Protein AF-A0A2D7SEX0-F1 (afdb_monomer)

Solvent-accessible surface area (backbone atoms only — not comparable to full-atom values): 6823 Å² total; per-residue (Å²): 115,75,71,58,56,55,53,49,55,58,48,50,57,69,74,44,73,64,72,47,35,49,70,53,48,68,72,72,41,52,74,68,54,42,48,53,51,50,29,52,50,44,31,53,51,49,51,51,49,49,53,39,45,75,73,71,43,92,67,77,50,55,67,65,90,67,62,44,46,66,74,85,37,82,61,96,41,69,67,59,38,54,50,44,37,54,48,50,47,50,35,19,58,50,26,50,70,75,43,50,91,80,48,60,33,42,65,59,17,37,49,55,20,48,34,71,74,22,55,65,126

Nearest PDB structures (foldseek):
  2e2b-assembly2_B  TM=5.266E-01  e=5.753E+00  Homo sapiens
  3qri-assembly3_B-2  TM=5.187E-01  e=6.115E+00  Homo sapiens
  1fpu-assembly2_B  TM=5.194E-01  e=6.115E+00  Mus musculus
  2e2b-assembly1_A  TM=5.246E-01  e=8.295E+00  Homo sapiens
  6fer-assembly6_F  TM=5.135E-01  e=9.372E+00  Homo sapiens

Mean predicted aligned error: 9.72 Å

Radius of gyration: 16.19 Å; Cα contacts (8 Å, |Δi|>4): 121; chains: 1; bounding box: 34×49×44 Å

Secondary structure (DSSP, 8-state):
-HHHHHHHHHHHHHH-----BHHHHHHHS-HHHHHHHHHHHHHHHHHHHHHHHHTT---SB---TT--SSSSS--S-HHHHHHHHHHHHHHHHHHHHH-TTT-SBHHHHHHHHHHHHSB--

Foldseek 3Di:
DVVVVVVVVVVVVVVPPPQQFPVNLVPPDDPVRSLVVLLVLLQVVLVVQLVCVVVVHDHQFAHPNQDGQNDDHDDVDPVVNVVSSVQLSVQLVVLCVVVVVVDRGSSVSSVVSRSVVGGDD

Structure (mmCIF, N/CA/C/O backbone):
data_AF-A0A2D7SEX0-F1
#
_entry.id   AF-A0A2D7SEX0-F1
#
loop_
_atom_site.group_PDB
_atom_site.id
_atom_site.type_symbol
_atom_site.label_atom_id
_atom_site.label_alt_id
_atom_site.label_comp_id
_atom_site.la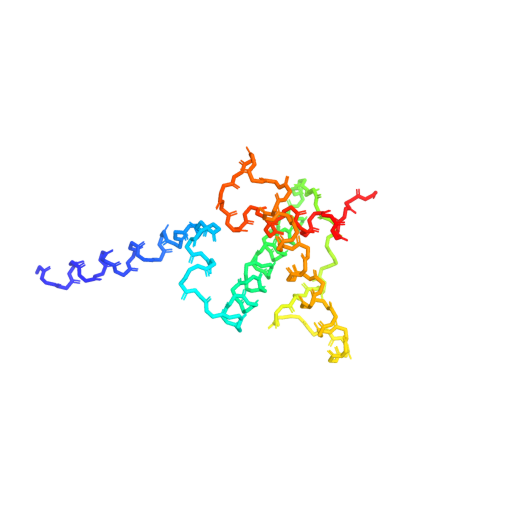bel_asym_id
_atom_site.label_entity_id
_atom_site.label_seq_id
_atom_site.pdbx_PDB_ins_code
_atom_site.Cartn_x
_atom_site.Cartn_y
_atom_site.Cartn_z
_atom_site.occupancy
_atom_site.B_iso_or_equiv
_atom_site.auth_seq_id
_atom_site.auth_comp_id
_atom_site.auth_asym_id
_atom_site.auth_atom_id
_atom_site.pdbx_PDB_model_num
ATOM 1 N N . MET A 1 1 ? 6.857 -33.609 23.402 1.00 41.25 1 MET A N 1
ATOM 2 C CA . MET A 1 1 ? 5.602 -33.167 22.744 1.00 41.25 1 MET A CA 1
ATOM 3 C C . MET A 1 1 ? 5.260 -31.685 22.948 1.00 41.25 1 MET A C 1
ATOM 5 O O . MET A 1 1 ? 4.800 -31.078 21.995 1.00 41.25 1 MET A O 1
ATOM 9 N N . LYS A 1 2 ? 5.533 -31.053 24.106 1.00 40.59 2 LYS A N 1
ATOM 10 C CA . LYS A 1 2 ? 5.225 -29.617 24.329 1.00 40.59 2 LYS A CA 1
ATOM 11 C C . LYS A 1 2 ? 5.960 -28.619 23.413 1.00 40.59 2 LYS A C 1
ATOM 13 O O . LYS A 1 2 ? 5.379 -27.600 23.083 1.00 40.59 2 LYS A O 1
ATOM 18 N N . LYS A 1 3 ? 7.190 -28.915 22.965 1.00 40.34 3 LYS A N 1
ATOM 19 C CA . LYS A 1 3 ? 7.982 -28.013 22.094 1.00 40.34 3 LYS A CA 1
ATOM 20 C C . LYS A 1 3 ? 7.532 -27.991 20.625 1.00 40.34 3 LYS A C 1
ATOM 22 O O . LYS A 1 3 ? 7.754 -27.005 19.933 1.00 40.34 3 LYS A O 1
ATOM 27 N N . ILE A 1 4 ? 6.893 -29.068 20.160 1.00 48.31 4 ILE A N 1
ATOM 28 C CA . ILE A 1 4 ? 6.440 -29.188 18.765 1.00 48.31 4 ILE A CA 1
ATOM 29 C C . ILE A 1 4 ? 5.153 -28.377 18.564 1.00 48.31 4 ILE A C 1
ATOM 31 O O . ILE A 1 4 ? 5.036 -27.668 17.571 1.00 48.31 4 ILE A O 1
ATOM 35 N N . LEU A 1 5 ? 4.241 -28.374 19.547 1.00 41.47 5 LEU A N 1
ATOM 36 C CA . LEU A 1 5 ? 3.021 -27.561 19.481 1.00 41.47 5 LEU A CA 1
ATOM 37 C C . LEU A 1 5 ? 3.312 -26.053 19.402 1.00 41.47 5 LEU A C 1
ATOM 39 O O . LEU A 1 5 ? 2.644 -25.345 18.656 1.00 41.47 5 LEU A O 1
ATOM 43 N N . THR A 1 6 ? 4.321 -25.557 20.126 1.00 44.84 6 THR A N 1
ATOM 44 C CA . THR A 1 6 ? 4.671 -24.125 20.119 1.00 44.84 6 THR A CA 1
ATOM 45 C C . THR A 1 6 ? 5.269 -23.684 18.782 1.00 44.84 6 THR A C 1
ATOM 47 O O . THR A 1 6 ? 4.989 -22.581 18.324 1.00 44.84 6 THR A O 1
ATOM 50 N N . SER A 1 7 ? 6.041 -24.556 18.121 1.00 42.84 7 SER A N 1
ATOM 51 C CA . SER A 1 7 ? 6.587 -24.273 16.783 1.00 42.84 7 SER A CA 1
ATOM 52 C C . SER A 1 7 ? 5.516 -24.311 15.692 1.00 42.84 7 SER A C 1
ATOM 54 O O . SER A 1 7 ? 5.600 -23.545 14.735 1.00 42.84 7 SER A O 1
ATOM 56 N N . ILE A 1 8 ? 4.480 -25.145 15.842 1.00 48.00 8 ILE A N 1
ATOM 57 C CA . ILE A 1 8 ? 3.338 -25.162 14.916 1.00 48.00 8 ILE A CA 1
ATOM 58 C C . ILE A 1 8 ? 2.500 -23.885 15.074 1.00 48.00 8 ILE A C 1
ATOM 60 O O . ILE A 1 8 ? 2.154 -23.261 14.080 1.00 48.00 8 ILE A O 1
ATOM 64 N N . PHE A 1 9 ? 2.254 -23.414 16.302 1.00 38.84 9 PHE A N 1
ATOM 65 C CA . PHE A 1 9 ? 1.544 -22.145 16.506 1.00 38.84 9 PHE A CA 1
ATOM 66 C C . PHE A 1 9 ? 2.304 -20.946 15.918 1.00 38.84 9 PHE A C 1
ATOM 68 O O . PHE A 1 9 ? 1.709 -20.157 15.192 1.00 38.84 9 PHE A O 1
ATOM 75 N N . LEU A 1 10 ? 3.621 -20.845 16.136 1.00 36.16 10 LEU A N 1
ATOM 76 C CA . LEU A 1 10 ? 4.448 -19.779 15.547 1.00 36.16 10 LEU A CA 1
ATOM 77 C C . LEU A 1 10 ? 4.524 -19.847 14.011 1.00 36.16 10 LEU A C 1
ATOM 79 O O . LEU A 1 10 ? 4.569 -18.808 13.357 1.00 36.16 10 LEU A O 1
ATOM 83 N N . SER A 1 11 ? 4.491 -21.046 13.423 1.00 32.72 11 SER A N 1
ATOM 84 C CA . SER A 1 11 ? 4.485 -21.209 11.961 1.00 32.72 11 SER A CA 1
ATOM 85 C C . SER A 1 11 ? 3.113 -20.963 1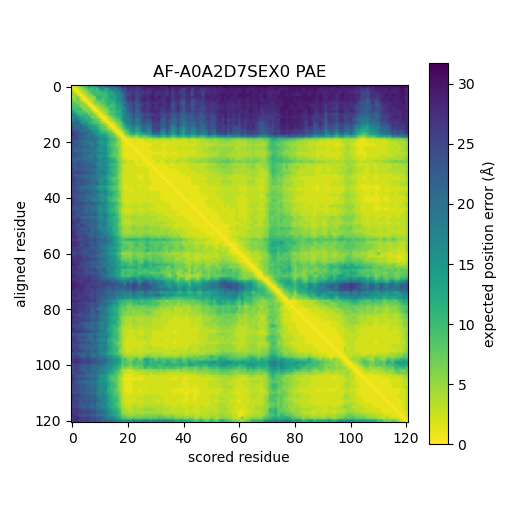1.326 1.00 32.72 11 SER A C 1
ATOM 87 O O . SER A 1 11 ? 3.068 -20.518 10.181 1.00 32.72 11 SER A O 1
ATOM 89 N N . ILE A 1 12 ? 2.006 -21.137 12.058 1.00 37.94 12 ILE A N 1
ATOM 90 C CA . ILE A 1 12 ? 0.664 -20.732 11.600 1.00 37.94 12 ILE A CA 1
ATOM 91 C C . ILE A 1 12 ? 0.532 -19.200 11.586 1.00 37.94 12 ILE A C 1
ATOM 93 O O . ILE A 1 12 ? -0.006 -18.652 10.628 1.00 37.94 12 ILE A O 1
ATOM 97 N N . PHE A 1 13 ? 1.104 -18.490 12.568 1.00 39.28 13 PHE A N 1
ATOM 98 C CA . PHE A 1 13 ? 1.131 -17.017 12.555 1.00 39.28 13 PHE A CA 1
ATOM 99 C C . PHE A 1 13 ? 2.008 -16.430 11.436 1.00 39.28 13 PHE A C 1
ATOM 101 O O . PHE A 1 13 ? 1.748 -15.323 10.978 1.00 39.28 13 PHE A O 1
ATOM 108 N N . ALA A 1 14 ? 3.019 -17.167 10.967 1.00 36.56 14 ALA A N 1
ATOM 109 C CA . ALA A 1 14 ? 3.887 -16.732 9.870 1.00 36.56 14 ALA A CA 1
ATOM 110 C C . ALA A 1 14 ? 3.349 -17.099 8.472 1.00 36.56 14 ALA A C 1
ATOM 112 O O . ALA A 1 14 ? 3.681 -16.436 7.495 1.00 36.56 14 ALA A O 1
ATOM 113 N N . THR A 1 15 ? 2.516 -18.140 8.360 1.00 37.19 15 THR A N 1
ATOM 114 C CA . THR A 1 15 ? 1.922 -18.580 7.077 1.00 37.19 15 THR A CA 1
ATOM 115 C C . THR A 1 15 ? 0.528 -18.015 6.826 1.00 37.19 15 THR A C 1
ATOM 117 O O . THR A 1 15 ? 0.021 -18.088 5.709 1.00 37.19 15 THR A O 1
ATOM 120 N N . GLN A 1 16 ? -0.069 -17.391 7.838 1.00 40.34 16 GLN A N 1
ATOM 121 C CA . GLN A 1 16 ? -1.265 -16.577 7.724 1.00 40.34 16 GLN A CA 1
ATOM 122 C C . GLN A 1 16 ? -0.994 -15.252 8.434 1.00 40.34 16 GLN A C 1
ATOM 124 O O . GLN A 1 16 ? -1.528 -14.987 9.511 1.00 40.34 16 GLN A O 1
ATOM 129 N N . ALA A 1 17 ? -0.213 -14.370 7.803 1.00 44.00 17 ALA A N 1
ATOM 130 C CA . ALA A 1 17 ? -0.562 -12.958 7.879 1.00 44.00 17 ALA A CA 1
ATOM 131 C C . ALA A 1 17 ? -1.966 -12.869 7.273 1.00 44.00 17 ALA A C 1
ATOM 133 O O . ALA A 1 17 ? -2.123 -12.726 6.061 1.00 44.00 17 ALA A O 1
ATOM 134 N N . PHE A 1 18 ? -2.975 -13.144 8.105 1.00 48.41 18 PHE A N 1
ATOM 135 C CA . PHE A 1 18 ? -4.379 -13.068 7.760 1.00 48.41 18 PHE A CA 1
ATOM 136 C C . PHE A 1 18 ? -4.526 -11.732 7.056 1.00 48.41 18 PHE A C 1
ATOM 138 O O . PHE A 1 18 ? -4.206 -10.694 7.644 1.00 48.41 18 PHE A O 1
ATOM 145 N N . ALA A 1 19 ? -4.892 -11.764 5.777 1.00 69.69 19 ALA A N 1
ATOM 146 C CA . ALA A 1 19 ? -5.214 -10.546 5.072 1.00 69.69 19 ALA A CA 1
ATOM 147 C C . ALA A 1 19 ? -6.263 -9.842 5.956 1.00 69.69 19 ALA A C 1
ATOM 149 O O . ALA A 1 19 ? -7.291 -10.427 6.316 1.00 69.69 19 ALA A O 1
ATOM 150 N N . MET A 1 20 ? -5.891 -8.677 6.489 1.00 86.88 20 MET A N 1
ATOM 151 C CA . MET A 1 20 ? -6.734 -7.956 7.429 1.00 86.88 20 MET A CA 1
ATOM 152 C C . MET A 1 20 ? -7.910 -7.424 6.631 1.00 86.88 20 MET A C 1
ATOM 154 O O . MET A 1 20 ? -7.722 -6.777 5.596 1.00 86.88 20 MET A O 1
ATOM 158 N N . THR A 1 21 ? -9.123 -7.703 7.095 1.00 90.25 21 THR A N 1
ATOM 159 C CA . THR A 1 21 ? -10.300 -7.108 6.466 1.00 90.25 21 THR A CA 1
ATOM 160 C C . THR A 1 21 ? -10.362 -5.613 6.774 1.00 90.25 21 THR A C 1
ATOM 162 O O . THR A 1 21 ? -9.847 -5.164 7.797 1.00 90.25 21 THR A O 1
ATOM 165 N N . ILE A 1 22 ? -11.015 -4.835 5.913 1.00 90.38 22 ILE A N 1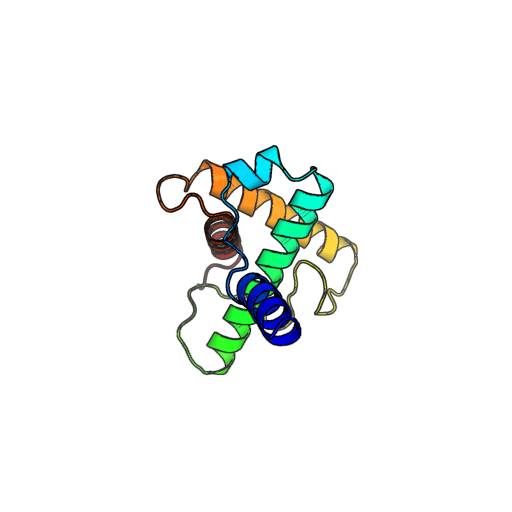
ATOM 166 C CA . ILE A 1 22 ? -11.191 -3.386 6.106 1.00 90.38 22 ILE A CA 1
ATOM 167 C C . ILE A 1 22 ? -11.885 -3.098 7.448 1.00 90.38 22 ILE A C 1
ATOM 169 O O . ILE A 1 22 ? -11.443 -2.229 8.189 1.00 90.38 22 ILE A O 1
ATOM 173 N N . ASP A 1 23 ? -12.899 -3.886 7.820 1.00 90.31 23 ASP A N 1
ATOM 174 C CA . ASP A 1 23 ? -13.613 -3.721 9.095 1.00 90.31 23 ASP A CA 1
ATOM 175 C C . ASP A 1 23 ? -12.702 -3.951 10.316 1.00 90.31 23 ASP A C 1
ATOM 177 O O . ASP A 1 23 ? -12.733 -3.189 11.280 1.00 90.31 23 ASP A O 1
ATOM 181 N N . GLN A 1 24 ? -11.841 -4.974 10.270 1.00 90.50 24 GLN A N 1
ATOM 182 C CA . GLN A 1 24 ? -10.850 -5.220 11.323 1.00 90.50 24 GLN A CA 1
ATOM 183 C C . GLN A 1 24 ? -9.812 -4.099 11.395 1.00 90.50 24 GLN A C 1
ATOM 185 O O . GLN A 1 24 ? -9.465 -3.656 12.486 1.00 90.50 24 GLN A O 1
ATOM 190 N N . PHE A 1 25 ? -9.343 -3.634 10.241 1.00 91.38 25 PHE A N 1
ATOM 191 C CA . PHE A 1 25 ? -8.390 -2.536 10.135 1.00 91.38 25 PHE A CA 1
ATOM 192 C C . PHE A 1 25 ? -8.924 -1.248 10.759 1.00 91.38 25 PHE A C 1
ATOM 194 O O . PHE A 1 25 ? -8.218 -0.607 11.532 1.00 91.38 25 PHE A O 1
ATOM 201 N N . GLU A 1 26 ? -10.181 -0.901 10.487 1.00 90.25 26 GLU A N 1
ATOM 202 C CA . GLU A 1 26 ? -10.801 0.310 11.027 1.00 90.25 26 GLU A CA 1
ATOM 203 C C . GLU A 1 26 ? -11.114 0.206 12.526 1.00 90.25 26 GLU A C 1
ATOM 205 O O . GLU A 1 26 ? -11.046 1.212 13.230 1.00 90.25 26 GLU A O 1
ATOM 210 N N . LYS A 1 27 ? -11.449 -0.991 13.028 1.00 92.12 27 LYS A N 1
ATOM 211 C CA . LYS A 1 27 ? -11.859 -1.191 14.429 1.00 92.12 27 LYS A CA 1
ATOM 212 C C . LYS A 1 27 ? -10.712 -1.450 15.398 1.00 92.12 27 LYS A C 1
ATOM 214 O O . LYS A 1 27 ? -10.846 -1.125 16.574 1.00 92.12 27 LYS A O 1
ATOM 219 N N . ILE A 1 28 ? -9.647 -2.112 14.947 1.00 91.50 28 ILE A N 1
ATOM 220 C CA . ILE A 1 28 ? -8.587 -2.617 15.832 1.00 91.50 28 ILE A CA 1
ATOM 221 C C . ILE A 1 28 ? -7.395 -1.662 15.868 1.00 91.50 28 ILE A C 1
ATOM 223 O O . ILE A 1 28 ? -6.765 -1.536 16.913 1.00 91.50 28 ILE A O 1
ATOM 227 N N . LEU A 1 29 ? -7.084 -1.002 14.750 1.00 88.62 29 LEU A N 1
ATOM 228 C CA . LEU A 1 29 ? -5.892 -0.168 14.634 1.00 88.62 29 LEU A CA 1
ATOM 229 C C . LEU A 1 29 ? -6.205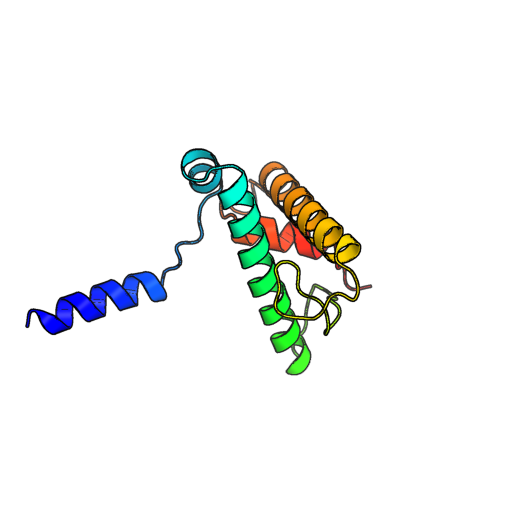 1.304 14.901 1.00 88.62 29 LEU A C 1
ATOM 231 O O . LEU A 1 29 ? -7.155 1.870 14.351 1.00 88.62 29 LEU A O 1
ATOM 235 N N . THR A 1 30 ? -5.341 1.946 15.683 1.00 91.94 30 THR A N 1
ATOM 236 C CA . THR A 1 30 ? -5.282 3.407 15.797 1.00 91.94 30 THR A CA 1
ATOM 237 C C . THR A 1 30 ? -4.893 4.046 14.462 1.00 91.94 30 THR A C 1
ATOM 239 O O . THR A 1 30 ? -4.404 3.381 13.551 1.00 91.94 30 THR A O 1
ATOM 242 N N . GLN A 1 31 ? -5.077 5.361 14.323 1.00 87.75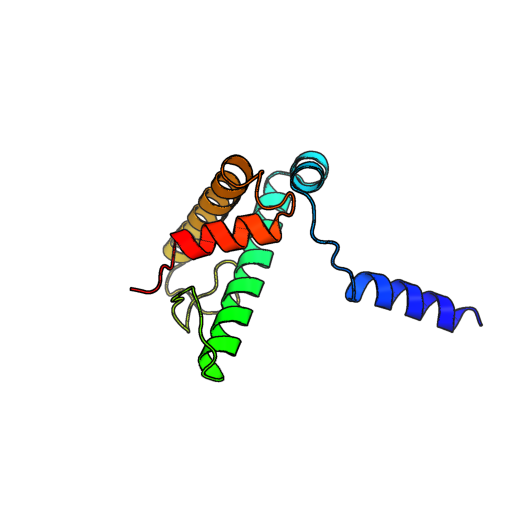 31 GLN A N 1
ATOM 243 C CA . GLN A 1 31 ? -4.732 6.052 13.077 1.00 87.75 31 GLN A CA 1
ATOM 244 C C . GLN A 1 31 ? -3.247 5.894 12.699 1.00 87.75 31 GLN A C 1
ATOM 246 O O . GLN A 1 31 ? -2.942 5.677 11.529 1.00 87.75 31 GLN A O 1
ATOM 251 N N . GLU A 1 32 ? -2.340 5.970 13.671 1.00 86.19 32 GLU A N 1
ATOM 252 C CA . GLU A 1 32 ? -0.902 5.811 13.435 1.00 86.19 32 GLU A CA 1
ATOM 253 C C . GLU A 1 32 ? -0.557 4.377 13.004 1.00 86.19 32 GLU A C 1
ATOM 255 O O . GLU A 1 32 ? 0.154 4.167 12.021 1.00 86.19 32 GLU A O 1
ATOM 260 N N . GLU A 1 33 ? -1.143 3.373 13.663 1.00 86.81 33 GLU A N 1
ATOM 261 C CA . GLU A 1 33 ? -0.967 1.965 13.290 1.00 86.81 33 GLU A CA 1
ATOM 262 C C . GLU A 1 33 ? -1.557 1.654 11.914 1.00 86.81 33 GLU A C 1
ATOM 264 O O . GLU A 1 33 ? -0.984 0.869 11.162 1.00 86.81 33 GLU A O 1
ATOM 269 N N . GLN A 1 34 ? -2.675 2.287 11.554 1.00 89.25 34 GLN A N 1
ATOM 270 C CA . GLN A 1 34 ? -3.253 2.183 10.219 1.00 89.25 34 GLN A CA 1
ATOM 271 C C . GLN A 1 34 ? -2.279 2.695 9.158 1.00 89.25 34 GLN A C 1
ATOM 273 O O . GLN A 1 34 ? -2.074 2.031 8.146 1.00 89.25 34 GLN A O 1
ATOM 278 N N . GLU A 1 35 ? -1.678 3.866 9.367 1.00 87.56 35 GLU A N 1
ATOM 279 C CA . GLU A 1 35 ? -0.704 4.430 8.430 1.00 87.56 35 GLU A CA 1
ATOM 280 C C . GLU A 1 35 ? 0.515 3.517 8.293 1.00 87.56 35 GLU A C 1
ATOM 282 O O . GLU A 1 35 ? 0.879 3.150 7.174 1.00 87.56 35 GLU A O 1
ATOM 287 N N . PHE A 1 36 ? 1.072 3.062 9.417 1.00 85.69 36 PHE A N 1
ATOM 288 C CA . PHE A 1 36 ? 2.193 2.126 9.426 1.00 85.69 36 PHE A CA 1
ATOM 289 C C . PHE A 1 36 ? 1.860 0.811 8.701 1.00 85.69 36 PHE A C 1
ATOM 291 O O . PHE A 1 36 ? 2.645 0.327 7.884 1.00 85.69 36 PHE A O 1
ATOM 298 N N . TYR A 1 37 ? 0.668 0.259 8.939 1.00 87.81 37 TYR A N 1
ATOM 299 C CA . TYR A 1 37 ? 0.201 -0.975 8.310 1.00 87.81 37 TYR A CA 1
ATOM 300 C C . TYR A 1 37 ? 0.052 -0.832 6.789 1.00 87.81 37 TYR A C 1
ATOM 302 O O . TYR A 1 37 ? 0.531 -1.680 6.034 1.00 87.81 37 TYR A O 1
ATOM 310 N N . LEU A 1 38 ? -0.570 0.256 6.320 1.00 90.12 38 LEU A N 1
ATOM 311 C CA . LEU A 1 38 ? -0.747 0.518 4.887 1.00 90.12 38 LEU A CA 1
ATOM 312 C C . LEU A 1 38 ? 0.586 0.714 4.173 1.00 90.12 38 LEU A C 1
ATOM 314 O O . LEU A 1 38 ? 0.784 0.192 3.078 1.00 90.12 38 LEU A O 1
ATOM 318 N N . VAL A 1 39 ? 1.499 1.446 4.803 1.00 86.75 39 VAL A N 1
ATOM 319 C CA . VAL A 1 39 ? 2.837 1.699 4.275 1.00 86.75 39 VAL A CA 1
ATOM 320 C C . VAL A 1 39 ? 3.653 0.406 4.200 1.00 86.75 39 VAL A C 1
ATOM 322 O O . VAL A 1 39 ? 4.268 0.136 3.170 1.00 86.75 39 VAL A O 1
ATOM 325 N N . GLY A 1 40 ? 3.604 -0.437 5.236 1.00 85.94 40 GLY A N 1
ATOM 326 C CA . GLY A 1 40 ? 4.278 -1.737 5.235 1.00 85.94 40 GLY A CA 1
ATOM 327 C C . GLY A 1 40 ? 3.741 -2.688 4.160 1.00 85.94 40 GLY A C 1
ATOM 328 O O . GLY A 1 40 ? 4.516 -3.342 3.461 1.00 85.94 40 GLY A O 1
ATOM 329 N N . LEU A 1 41 ? 2.418 -2.728 3.966 1.00 89.06 41 LEU A N 1
ATOM 330 C CA . LEU A 1 41 ? 1.811 -3.487 2.868 1.00 89.06 41 LEU A CA 1
ATOM 331 C C . LEU A 1 41 ? 2.234 -2.954 1.499 1.00 89.06 41 LEU A C 1
ATOM 333 O O . LEU A 1 41 ? 2.514 -3.742 0.594 1.00 89.06 41 LEU A O 1
ATOM 337 N N . ALA A 1 42 ? 2.291 -1.632 1.348 1.00 87.69 42 ALA A N 1
ATOM 338 C CA . ALA A 1 42 ? 2.701 -1.014 0.102 1.00 87.69 42 ALA A CA 1
ATOM 339 C C . ALA A 1 42 ? 4.154 -1.350 -0.251 1.00 87.69 42 ALA A C 1
ATOM 341 O O . ALA A 1 42 ? 4.416 -1.731 -1.389 1.00 87.69 42 ALA A O 1
ATOM 342 N N . ASP A 1 43 ? 5.071 -1.306 0.720 1.00 85.69 43 ASP A N 1
ATOM 343 C CA . ASP A 1 43 ? 6.464 -1.731 0.528 1.00 85.69 43 ASP A CA 1
ATOM 344 C C . ASP A 1 43 ? 6.563 -3.196 0.091 1.00 85.69 43 ASP A C 1
ATOM 346 O O . ASP A 1 43 ? 7.298 -3.513 -0.846 1.00 85.69 43 ASP A O 1
ATOM 350 N N . GLY A 1 44 ? 5.782 -4.087 0.712 1.00 84.69 44 GLY A N 1
ATOM 351 C CA . GLY A 1 44 ? 5.727 -5.496 0.317 1.00 84.69 44 GLY A CA 1
ATOM 352 C C . GLY A 1 44 ? 5.262 -5.691 -1.130 1.00 84.69 44 GLY A C 1
ATOM 353 O O . GLY A 1 44 ? 5.860 -6.469 -1.875 1.00 84.69 44 GLY A O 1
ATOM 354 N N . ILE A 1 45 ? 4.231 -4.953 -1.555 1.00 86.81 45 ILE A N 1
ATOM 355 C CA . ILE A 1 45 ? 3.702 -5.006 -2.926 1.00 86.81 45 ILE A CA 1
ATOM 356 C C . ILE A 1 45 ? 4.709 -4.435 -3.930 1.00 86.81 45 ILE A C 1
ATOM 358 O O . ILE A 1 45 ? 4.956 -5.055 -4.964 1.00 86.81 45 ILE A O 1
ATOM 362 N N . VAL A 1 46 ? 5.311 -3.282 -3.626 1.00 85.12 46 VAL A N 1
ATOM 363 C CA . VAL A 1 46 ? 6.337 -2.642 -4.463 1.00 85.12 46 VAL A CA 1
ATOM 364 C C . VAL A 1 46 ? 7.521 -3.584 -4.671 1.00 85.12 46 VAL A C 1
ATOM 366 O O . VAL A 1 46 ? 7.925 -3.822 -5.810 1.00 85.12 46 VAL A O 1
ATOM 369 N N . MET A 1 47 ? 8.032 -4.177 -3.588 1.00 82.69 47 MET A N 1
ATOM 370 C CA . MET A 1 47 ? 9.152 -5.113 -3.644 1.00 82.69 47 MET A CA 1
ATOM 371 C C . MET A 1 47 ? 8.794 -6.374 -4.438 1.00 82.69 47 MET A C 1
ATOM 373 O O . MET A 1 47 ? 9.550 -6.785 -5.317 1.00 82.69 47 MET A O 1
ATOM 377 N N . GLY A 1 48 ? 7.622 -6.966 -4.189 1.00 82.44 48 GLY A N 1
ATOM 378 C CA . GLY A 1 48 ? 7.148 -8.129 -4.944 1.00 82.44 48 GLY A CA 1
ATOM 379 C C . GLY A 1 48 ? 7.012 -7.844 -6.443 1.00 82.44 48 GLY A C 1
ATOM 380 O O . GLY A 1 48 ? 7.414 -8.662 -7.271 1.00 82.44 48 GLY A O 1
ATOM 381 N N . ASN A 1 49 ? 6.515 -6.658 -6.804 1.00 84.00 49 ASN A N 1
ATOM 382 C CA . ASN A 1 49 ? 6.415 -6.215 -8.193 1.00 84.00 49 ASN A CA 1
ATOM 383 C C . ASN A 1 49 ? 7.795 -6.036 -8.843 1.00 84.00 49 ASN A C 1
ATOM 385 O O . ASN A 1 49 ? 8.007 -6.492 -9.964 1.00 84.00 49 ASN A O 1
ATOM 389 N N . ALA A 1 50 ? 8.745 -5.421 -8.133 1.00 81.75 50 ALA A N 1
ATOM 390 C CA . ALA A 1 50 ? 10.113 -5.243 -8.614 1.00 81.75 50 ALA A CA 1
ATOM 391 C C . ALA A 1 50 ? 10.814 -6.589 -8.861 1.00 81.75 50 ALA A C 1
ATOM 393 O O . ALA A 1 50 ? 11.449 -6.773 -9.899 1.00 81.75 50 ALA A O 1
ATOM 394 N N . VAL A 1 51 ? 10.643 -7.555 -7.951 1.00 82.06 51 VAL A N 1
ATOM 395 C CA . VAL A 1 51 ? 11.158 -8.922 -8.117 1.00 82.06 51 VAL A CA 1
ATOM 396 C C . VAL A 1 51 ? 10.537 -9.588 -9.346 1.00 82.06 51 VAL A C 1
ATOM 398 O O . VAL A 1 51 ? 11.267 -10.117 -10.181 1.00 82.06 51 VAL A O 1
ATOM 401 N N . ASN A 1 52 ? 9.213 -9.517 -9.514 1.00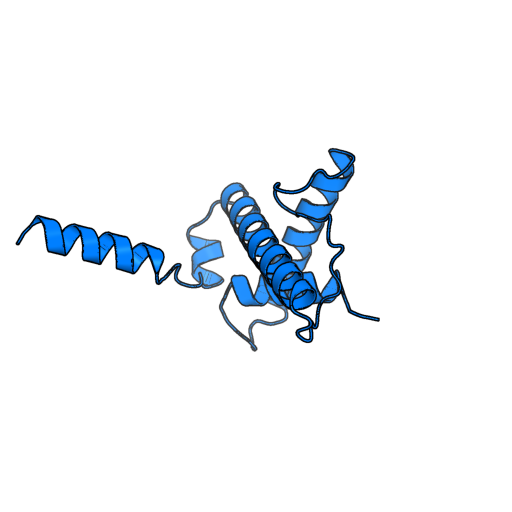 83.06 52 ASN A N 1
ATOM 402 C CA . ASN A 1 52 ? 8.542 -10.071 -10.695 1.00 83.06 52 ASN A CA 1
ATOM 403 C C . ASN A 1 52 ? 9.076 -9.468 -12.002 1.00 83.06 52 ASN A C 1
ATOM 405 O O . ASN A 1 52 ? 9.397 -10.218 -12.926 1.00 83.06 52 ASN A O 1
ATOM 409 N N . ALA A 1 53 ? 9.232 -8.143 -12.061 1.00 83.75 53 ALA A N 1
ATOM 410 C CA . ALA A 1 53 ? 9.796 -7.459 -13.222 1.00 83.75 53 ALA A CA 1
ATOM 411 C C . ALA A 1 53 ? 11.246 -7.890 -13.506 1.00 83.75 53 ALA A C 1
ATOM 413 O O . ALA A 1 53 ? 11.601 -8.126 -14.659 1.00 83.75 53 ALA A O 1
ATOM 414 N N . ALA A 1 54 ? 12.076 -8.050 -12.469 1.00 83.00 54 ALA A N 1
ATOM 415 C CA . ALA A 1 54 ? 13.468 -8.485 -12.609 1.00 83.00 54 ALA A CA 1
ATOM 416 C C . ALA A 1 54 ? 13.603 -9.899 -13.206 1.00 83.00 54 ALA A C 1
ATOM 418 O O . ALA A 1 54 ? 14.577 -10.183 -13.900 1.00 83.00 54 ALA A O 1
ATOM 419 N N . PHE A 1 55 ? 12.611 -10.767 -12.986 1.00 87.62 55 PHE A N 1
ATOM 420 C CA . PHE A 1 55 ? 12.532 -12.095 -13.602 1.00 87.62 55 PHE A CA 1
ATOM 421 C C . PHE A 1 55 ? 11.861 -12.104 -14.988 1.00 87.62 55 PHE A C 1
ATOM 423 O O . PHE A 1 55 ? 11.650 -13.175 -15.554 1.00 87.62 55 PHE A O 1
ATOM 430 N N . GLY A 1 56 ? 11.532 -10.938 -15.555 1.00 84.25 56 GLY A N 1
ATOM 431 C CA . GLY A 1 56 ? 10.893 -10.827 -16.870 1.00 84.25 56 GLY A CA 1
ATOM 432 C C . GLY A 1 56 ? 9.411 -11.212 -16.882 1.00 84.25 56 GLY A C 1
ATOM 433 O O . GLY A 1 56 ? 8.848 -11.427 -17.956 1.00 84.25 56 GLY A O 1
ATOM 434 N N . ASN A 1 57 ? 8.769 -11.304 -15.712 1.00 85.31 57 ASN A N 1
ATOM 435 C CA . ASN A 1 57 ? 7.335 -11.554 -15.632 1.00 85.31 57 ASN A CA 1
ATOM 436 C C . ASN A 1 57 ? 6.548 -10.283 -15.990 1.00 85.31 57 ASN A C 1
ATOM 438 O O . ASN A 1 57 ? 6.995 -9.173 -15.686 1.00 85.31 57 ASN A O 1
ATOM 442 N N . PRO A 1 58 ? 5.353 -10.423 -16.590 1.00 82.38 58 PRO A N 1
ATOM 443 C CA . PRO A 1 58 ? 4.474 -9.287 -16.810 1.00 82.38 58 PRO A CA 1
ATOM 444 C C . PRO A 1 58 ? 4.073 -8.666 -15.469 1.00 82.38 58 PRO A C 1
ATOM 446 O O . PRO A 1 58 ? 3.640 -9.361 -14.549 1.00 82.38 58 PRO A O 1
ATOM 449 N N . VAL A 1 59 ? 4.198 -7.346 -15.384 1.00 83.69 59 VAL A N 1
ATOM 450 C CA . VAL A 1 59 ? 3.742 -6.535 -14.255 1.00 83.69 59 VAL A CA 1
ATOM 451 C C . VAL A 1 59 ? 2.671 -5.568 -14.735 1.00 83.69 59 VAL A C 1
ATOM 453 O O . VAL A 1 59 ? 2.740 -5.062 -15.853 1.00 83.69 59 VAL A O 1
ATOM 456 N N . ASP A 1 60 ? 1.668 -5.310 -13.901 1.00 83.12 60 ASP A N 1
ATOM 457 C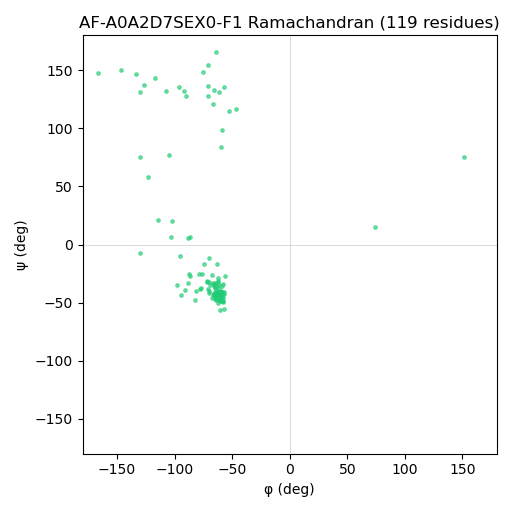 CA . ASP A 1 60 ? 0.593 -4.362 -14.207 1.00 83.12 60 ASP A CA 1
ATOM 458 C C . ASP A 1 60 ? 0.748 -3.018 -13.473 1.00 83.12 60 ASP A C 1
ATOM 460 O O . ASP A 1 60 ? -0.117 -2.143 -13.574 1.00 83.12 60 ASP A O 1
ATOM 464 N N . MET A 1 61 ? 1.879 -2.849 -12.780 1.00 86.25 61 MET A N 1
ATOM 465 C CA . MET A 1 61 ? 2.327 -1.613 -12.147 1.00 86.25 61 MET A CA 1
ATOM 466 C C . MET A 1 61 ? 3.774 -1.311 -12.541 1.00 86.25 61 MET A C 1
ATOM 468 O O . MET A 1 61 ? 4.656 -2.165 -12.425 1.00 86.25 61 MET A O 1
ATOM 472 N N . CYS A 1 62 ? 4.030 -0.075 -12.964 1.00 82.75 62 CYS A N 1
ATOM 473 C CA . CYS A 1 62 ? 5.340 0.374 -13.427 1.00 82.75 62 CYS A CA 1
ATOM 474 C C . CYS A 1 62 ? 5.990 1.241 -12.356 1.00 82.75 62 CYS A C 1
ATOM 476 O O . CYS A 1 62 ? 5.986 2.471 -12.411 1.00 82.75 62 CYS A O 1
ATOM 478 N N . ILE A 1 63 ? 6.496 0.559 -11.333 1.00 79.81 63 ILE A N 1
ATOM 479 C CA . ILE A 1 63 ? 7.077 1.178 -10.147 1.00 79.81 63 ILE A CA 1
ATOM 480 C C . ILE A 1 63 ? 8.585 1.352 -10.374 1.00 79.81 63 ILE A C 1
ATOM 482 O O . ILE A 1 63 ? 9.238 0.391 -10.793 1.00 79.81 63 ILE A O 1
ATOM 486 N N . PRO A 1 64 ? 9.166 2.536 -10.107 1.00 73.75 64 PRO A N 1
ATOM 487 C CA . PRO A 1 64 ? 10.608 2.728 -10.198 1.00 73.75 64 PRO A CA 1
ATOM 488 C C . PRO A 1 64 ? 11.366 1.744 -9.296 1.00 73.75 64 PRO A C 1
ATOM 490 O O . PRO A 1 64 ? 11.018 1.563 -8.130 1.00 73.75 64 PRO A O 1
ATOM 493 N N . ALA A 1 65 ? 12.435 1.136 -9.817 1.00 68.25 65 ALA A N 1
ATOM 494 C CA . ALA A 1 65 ? 13.216 0.117 -9.103 1.00 68.25 65 ALA A CA 1
ATOM 495 C C . ALA A 1 65 ? 13.898 0.633 -7.819 1.00 68.25 65 ALA A C 1
ATOM 497 O O . ALA A 1 65 ? 14.321 -0.155 -6.979 1.00 68.25 65 ALA A O 1
ATOM 498 N N . ASN A 1 66 ? 14.013 1.953 -7.667 1.00 66.38 66 ASN A N 1
ATOM 499 C CA . ASN A 1 66 ? 14.608 2.622 -6.516 1.00 66.38 66 ASN A CA 1
ATOM 500 C C . ASN A 1 66 ? 13.566 3.201 -5.541 1.00 66.38 66 ASN A C 1
ATOM 502 O O . ASN A 1 66 ? 13.887 4.112 -4.781 1.00 66.38 66 ASN A O 1
ATOM 506 N N . MET A 1 67 ? 12.320 2.727 -5.572 1.00 67.62 67 MET A N 1
ATOM 507 C CA . MET A 1 67 ? 11.253 3.277 -4.741 1.00 67.62 67 MET A CA 1
ATOM 508 C C . MET A 1 67 ? 10.869 2.335 -3.600 1.00 67.62 67 MET A C 1
ATOM 510 O O . MET A 1 67 ? 10.600 1.158 -3.812 1.00 67.62 67 MET A O 1
ATOM 514 N N . THR A 1 68 ? 10.770 2.892 -2.394 1.00 71.38 68 THR A N 1
ATOM 515 C CA . THR A 1 68 ? 10.010 2.317 -1.274 1.00 71.38 68 THR A CA 1
ATOM 516 C C . THR A 1 68 ? 9.173 3.417 -0.650 1.00 71.38 68 THR A C 1
ATOM 518 O O . THR A 1 68 ? 9.606 4.566 -0.619 1.00 71.38 68 THR A O 1
ATOM 521 N N . ILE A 1 69 ? 7.998 3.068 -0.153 1.00 71.44 69 ILE A N 1
ATOM 522 C CA . ILE A 1 69 ? 7.069 3.967 0.520 1.00 71.44 69 ILE A CA 1
ATOM 523 C C . ILE A 1 69 ? 7.460 4.146 1.996 1.00 71.44 69 ILE A C 1
ATOM 525 O O . ILE A 1 69 ? 7.509 5.274 2.479 1.00 71.44 69 ILE A O 1
ATOM 529 N N . GLY A 1 70 ? 7.743 3.058 2.718 1.00 60.28 70 GLY A N 1
ATOM 530 C CA . GLY A 1 70 ? 7.949 3.051 4.173 1.00 60.28 70 GLY A CA 1
ATOM 531 C C . GLY A 1 70 ? 9.393 3.164 4.623 1.00 60.28 70 GLY A C 1
ATOM 532 O O . GLY A 1 70 ? 9.704 3.962 5.515 1.00 60.28 70 GLY A O 1
ATOM 533 N N . GLY A 1 71 ? 10.298 2.441 3.968 1.00 57.78 71 GLY A N 1
ATOM 534 C CA . GLY A 1 71 ? 11.725 2.704 4.135 1.00 57.78 71 GLY A CA 1
ATOM 535 C C . GLY A 1 71 ? 12.662 1.525 3.947 1.00 57.78 71 GLY A C 1
ATOM 536 O O . GLY A 1 71 ? 13.271 1.081 4.914 1.00 57.78 71 GLY A O 1
ATOM 537 N N . ALA A 1 72 ? 12.901 1.112 2.704 1.00 39.81 72 ALA A N 1
ATOM 538 C CA . ALA A 1 72 ? 14.049 0.251 2.398 1.00 39.81 72 ALA A CA 1
ATOM 539 C C . ALA A 1 72 ? 14.915 0.730 1.217 1.00 39.81 72 ALA A C 1
ATOM 541 O O . ALA A 1 72 ? 16.012 0.211 1.029 1.00 39.81 72 ALA A O 1
ATOM 542 N N . VAL A 1 73 ? 14.502 1.761 0.473 1.00 43.88 73 VAL A N 1
ATOM 543 C CA . VAL A 1 73 ? 15.327 2.435 -0.535 1.00 43.88 73 VAL A CA 1
ATOM 544 C C . VAL A 1 73 ? 15.349 3.940 -0.268 1.00 43.88 73 VAL A C 1
ATOM 546 O O . VAL A 1 73 ? 14.342 4.550 0.089 1.00 43.88 73 VAL A O 1
ATOM 549 N N . VAL A 1 74 ? 16.545 4.513 -0.397 1.00 47.00 74 VAL A N 1
ATOM 550 C CA . VAL A 1 74 ? 16.882 5.917 -0.147 1.00 47.00 74 VAL A CA 1
ATOM 551 C C . VAL A 1 74 ? 16.037 6.818 -1.054 1.00 47.00 74 VAL A C 1
ATOM 553 O O . VAL A 1 74 ? 16.361 6.998 -2.225 1.00 47.00 74 VAL A O 1
ATOM 556 N N . MET A 1 75 ? 14.946 7.383 -0.531 1.00 54.97 75 MET A N 1
ATOM 557 C CA . MET A 1 75 ? 14.357 8.574 -1.145 1.00 54.97 75 MET A CA 1
ATOM 558 C C . MET A 1 75 ? 15.311 9.739 -0.885 1.00 54.97 75 MET A C 1
ATOM 560 O O . MET A 1 75 ? 15.843 9.875 0.218 1.00 54.97 75 MET A O 1
ATOM 564 N N . ASN A 1 76 ? 15.559 10.558 -1.905 1.00 59.47 76 ASN A N 1
ATOM 565 C CA . ASN A 1 76 ? 16.604 11.582 -1.861 1.00 59.47 76 ASN A CA 1
ATOM 566 C C . ASN A 1 76 ? 16.270 12.742 -0.906 1.00 59.47 76 ASN A C 1
ATOM 568 O O . ASN A 1 76 ? 17.149 13.543 -0.590 1.00 59.47 76 ASN A O 1
ATOM 572 N N . SER A 1 77 ? 15.025 12.833 -0.427 1.00 67.88 77 SER A N 1
ATOM 573 C CA . SER A 1 77 ? 14.600 13.814 0.569 1.00 67.88 77 SER A CA 1
ATOM 574 C C . SER A 1 77 ? 13.518 13.280 1.515 1.00 67.88 77 SER A C 1
ATOM 576 O O . SER A 1 77 ? 12.668 12.468 1.141 1.00 67.88 77 SER A O 1
ATOM 578 N N . GLU A 1 78 ? 13.498 13.792 2.751 1.00 70.31 78 GLU A N 1
ATOM 579 C CA . GLU A 1 78 ? 12.426 13.498 3.713 1.00 70.31 78 GLU A CA 1
ATOM 580 C C . GLU A 1 78 ? 11.060 13.981 3.211 1.00 70.31 78 GLU A C 1
ATOM 582 O O . GLU A 1 78 ? 10.050 13.315 3.426 1.00 70.31 78 GLU A O 1
ATOM 587 N N . SER A 1 79 ? 11.022 15.104 2.487 1.00 74.56 79 SER A N 1
ATOM 588 C CA . SER A 1 79 ? 9.779 15.642 1.930 1.00 74.56 79 SER A CA 1
ATOM 589 C C . SER A 1 79 ? 9.144 14.697 0.906 1.00 74.56 79 SER A C 1
ATOM 591 O O . SER A 1 79 ? 7.929 14.506 0.937 1.00 74.56 79 SER A O 1
ATOM 593 N N . GLU A 1 80 ? 9.940 14.083 0.026 1.00 71.94 80 GLU A N 1
ATOM 594 C CA . GLU A 1 80 ? 9.453 13.075 -0.926 1.00 71.94 80 GLU A CA 1
ATOM 595 C C . GLU A 1 80 ? 8.955 11.821 -0.205 1.00 71.94 80 GLU A C 1
ATOM 597 O O . GLU A 1 80 ? 7.929 11.260 -0.592 1.00 71.94 80 GLU A O 1
ATOM 602 N N . LYS A 1 81 ? 9.625 11.422 0.885 1.00 72.81 81 LYS A N 1
ATOM 603 C CA . LYS A 1 81 ? 9.189 10.307 1.732 1.00 72.81 81 LYS A CA 1
ATOM 604 C C . LYS A 1 81 ? 7.829 10.577 2.374 1.00 72.81 81 LYS A C 1
ATOM 606 O O . LYS A 1 81 ? 6.920 9.759 2.244 1.00 72.81 81 LYS A O 1
ATOM 611 N N . PHE A 1 82 ? 7.653 11.732 3.016 1.00 78.38 82 PHE A N 1
ATOM 612 C CA . PHE A 1 82 ? 6.366 12.109 3.606 1.00 78.38 82 PHE A CA 1
ATOM 613 C C . PHE A 1 82 ? 5.258 12.188 2.554 1.00 78.38 82 PHE A C 1
ATOM 615 O O . PHE A 1 82 ? 4.149 11.706 2.787 1.00 78.38 82 PHE A O 1
ATOM 622 N N . GLN A 1 83 ? 5.558 12.733 1.373 1.00 80.50 83 GLN A N 1
ATOM 623 C CA . GLN A 1 83 ? 4.596 12.803 0.280 1.00 80.50 83 GLN A CA 1
ATOM 624 C C . GLN A 1 83 ? 4.218 11.412 -0.247 1.00 80.50 83 GLN A C 1
ATOM 626 O O . GLN A 1 83 ? 3.035 11.163 -0.487 1.00 80.50 83 GLN A O 1
ATOM 631 N N . ALA A 1 84 ? 5.177 10.496 -0.399 1.00 77.00 84 ALA A N 1
ATOM 632 C CA . ALA A 1 84 ? 4.920 9.127 -0.843 1.00 77.00 84 ALA A CA 1
ATOM 633 C C . ALA A 1 84 ? 4.067 8.348 0.165 1.00 77.00 84 ALA A C 1
ATOM 635 O O . ALA A 1 84 ? 3.101 7.692 -0.235 1.00 77.00 84 ALA A O 1
ATOM 636 N N . ILE A 1 85 ? 4.361 8.477 1.463 1.00 81.69 85 ILE A N 1
ATOM 637 C CA . ILE A 1 85 ? 3.564 7.887 2.548 1.00 81.69 85 ILE A CA 1
ATOM 638 C C . ILE A 1 85 ? 2.139 8.439 2.517 1.00 81.69 85 ILE A C 1
ATOM 640 O O . ILE A 1 85 ? 1.186 7.671 2.375 1.00 81.69 85 ILE A O 1
ATOM 644 N N . ALA A 1 86 ? 1.980 9.764 2.574 1.00 84.62 86 ALA A N 1
ATOM 645 C CA . ALA A 1 86 ? 0.667 10.405 2.612 1.00 84.62 86 ALA A CA 1
ATOM 646 C C . ALA A 1 86 ? -0.176 10.054 1.378 1.00 84.62 86 ALA A C 1
ATOM 648 O O . ALA A 1 86 ? -1.367 9.754 1.486 1.00 84.62 86 ALA A O 1
ATOM 649 N N . THR A 1 87 ? 0.452 10.037 0.201 1.00 85.19 87 THR A N 1
ATOM 650 C CA . THR A 1 87 ? -0.202 9.661 -1.055 1.00 85.19 87 THR A CA 1
ATOM 651 C C . THR A 1 87 ? -0.632 8.196 -1.027 1.00 85.19 87 THR A C 1
ATOM 653 O O . THR A 1 87 ? -1.783 7.887 -1.324 1.00 85.19 87 THR A O 1
ATOM 656 N N . THR A 1 88 ? 0.244 7.288 -0.603 1.00 84.88 88 THR A N 1
ATOM 657 C CA . THR A 1 88 ? -0.072 5.855 -0.529 1.00 84.88 88 THR A CA 1
ATOM 658 C C . THR A 1 88 ? -1.206 5.573 0.451 1.00 84.88 88 THR A C 1
ATOM 660 O O . THR A 1 88 ? -2.146 4.853 0.110 1.00 84.88 88 THR A O 1
ATOM 663 N N . VAL A 1 89 ? -1.172 6.183 1.639 1.00 87.81 89 VAL A N 1
ATOM 664 C CA . VAL A 1 89 ? -2.246 6.078 2.638 1.00 87.81 89 VAL A CA 1
ATOM 665 C C . VAL A 1 89 ? -3.564 6.582 2.055 1.00 87.81 89 VAL A C 1
ATOM 667 O O . VAL A 1 89 ? -4.578 5.884 2.138 1.00 87.81 89 VAL A O 1
ATOM 670 N N . LYS A 1 90 ? -3.553 7.760 1.419 1.00 90.62 90 LYS A N 1
ATOM 671 C CA . LYS A 1 90 ? -4.739 8.355 0.794 1.00 90.62 90 LYS A CA 1
ATOM 672 C C . LYS A 1 90 ? -5.353 7.420 -0.248 1.00 90.62 90 LYS A C 1
ATOM 674 O O . LYS A 1 90 ? -6.526 7.076 -0.130 1.00 90.62 90 LYS A O 1
ATOM 679 N N . PHE A 1 91 ? -4.575 6.979 -1.234 1.00 87.31 91 PHE A N 1
ATOM 680 C CA . PHE A 1 91 ? -5.085 6.137 -2.320 1.00 87.31 91 PHE A CA 1
ATOM 681 C C . PHE A 1 91 ? -5.516 4.749 -1.838 1.00 87.31 91 PHE A C 1
ATOM 683 O O . PHE A 1 91 ? -6.496 4.209 -2.347 1.00 87.31 91 PHE A O 1
ATOM 690 N N . SER A 1 92 ? -4.845 4.196 -0.825 1.00 87.25 92 SER A N 1
ATOM 691 C CA . SER A 1 92 ? -5.257 2.933 -0.204 1.00 87.25 92 SER A CA 1
ATOM 692 C C . SER A 1 92 ? -6.619 3.074 0.476 1.00 87.25 92 SER A C 1
ATOM 694 O O . SER A 1 92 ? -7.515 2.274 0.218 1.00 87.25 92 SER A O 1
ATOM 696 N N . LYS A 1 93 ? -6.820 4.127 1.282 1.00 90.25 93 LYS A N 1
ATOM 697 C CA . LYS A 1 93 ? -8.107 4.405 1.945 1.00 90.25 93 LYS A CA 1
ATOM 698 C C . LYS A 1 93 ? -9.220 4.749 0.948 1.00 90.25 93 LYS A C 1
ATOM 700 O O . LYS A 1 93 ? -10.366 4.357 1.144 1.00 90.25 93 LYS A O 1
ATOM 705 N N . GLU A 1 94 ? -8.910 5.445 -0.143 1.00 90.56 94 GLU A N 1
ATOM 706 C CA . GLU A 1 94 ? -9.871 5.679 -1.229 1.00 90.56 94 GLU A CA 1
ATOM 707 C C . GLU A 1 94 ? -10.271 4.370 -1.924 1.00 90.56 94 GLU A C 1
ATOM 709 O O . GLU A 1 94 ? -11.459 4.130 -2.142 1.00 90.56 94 GLU A O 1
ATOM 714 N N . ALA A 1 95 ? -9.311 3.491 -2.220 1.00 87.62 95 ALA A N 1
ATOM 715 C CA . ALA A 1 95 ? -9.582 2.185 -2.814 1.00 87.62 95 ALA A CA 1
ATOM 716 C C . ALA A 1 95 ? -10.416 1.286 -1.887 1.00 87.62 95 ALA A C 1
ATOM 718 O O . ALA A 1 95 ? -11.304 0.589 -2.370 1.00 87.62 95 ALA A O 1
ATOM 719 N N . MET A 1 96 ? -10.211 1.350 -0.566 1.00 89.81 96 MET A N 1
ATOM 720 C CA . MET A 1 96 ? -11.064 0.645 0.403 1.00 89.81 96 MET A CA 1
ATOM 721 C C . MET A 1 96 ? -12.530 1.043 0.291 1.00 89.81 96 MET A C 1
ATOM 723 O O . MET A 1 96 ? -13.390 0.201 0.494 1.00 89.81 96 MET A O 1
ATOM 727 N N . ARG A 1 97 ? -12.827 2.305 -0.037 1.00 87.19 97 ARG A N 1
ATOM 728 C CA . ARG A 1 97 ? -14.205 2.800 -0.184 1.00 87.19 97 ARG A CA 1
ATOM 729 C C . ARG A 1 97 ? -14.798 2.463 -1.550 1.00 87.19 97 ARG A C 1
ATOM 731 O O . ARG A 1 97 ? -15.976 2.132 -1.640 1.00 87.19 97 ARG A O 1
ATOM 738 N N . LEU A 1 98 ? -13.993 2.575 -2.606 1.00 82.94 98 LEU A N 1
ATOM 739 C CA . LEU A 1 98 ? -14.447 2.474 -3.997 1.00 82.94 98 LEU A CA 1
ATOM 740 C C . LEU A 1 98 ? -14.484 1.039 -4.538 1.00 82.94 98 LEU A C 1
ATOM 742 O O . LEU A 1 98 ? -15.259 0.759 -5.446 1.00 82.94 98 LEU A O 1
ATOM 746 N N . GLU A 1 99 ? -13.654 0.142 -4.007 1.00 73.12 99 GLU A N 1
ATOM 747 C CA . GLU A 1 99 ? -13.440 -1.210 -4.547 1.00 73.12 99 GLU A CA 1
ATOM 748 C C . GLU A 1 99 ? -13.935 -2.307 -3.578 1.00 73.12 99 GLU A C 1
ATOM 750 O O . GLU A 1 99 ? -13.518 -3.464 -3.667 1.00 73.12 99 GLU A O 1
ATOM 755 N N . THR A 1 100 ? -14.841 -1.962 -2.652 1.00 64.81 100 THR A N 1
ATOM 756 C CA . THR A 1 100 ? -15.429 -2.884 -1.652 1.00 64.81 100 THR A CA 1
ATOM 757 C C . THR A 1 100 ? -16.099 -4.111 -2.269 1.00 64.81 100 THR A C 1
ATOM 759 O O . THR A 1 100 ? -16.163 -5.168 -1.646 1.00 64.81 100 THR A O 1
ATOM 762 N N . ASN A 1 101 ? -16.582 -3.992 -3.505 1.00 72.56 101 ASN A N 1
ATOM 763 C CA . ASN A 1 101 ? -17.198 -5.077 -4.262 1.00 72.56 101 ASN A CA 1
ATOM 764 C C . ASN A 1 101 ? -16.191 -6.108 -4.805 1.00 72.56 101 ASN A C 1
ATOM 766 O O . ASN A 1 101 ? -16.608 -7.201 -5.183 1.00 72.56 101 ASN A O 1
ATOM 770 N N . LYS A 1 102 ? -14.889 -5.786 -4.864 1.00 73.50 102 LYS A N 1
ATOM 771 C CA . LYS A 1 102 ? -13.840 -6.692 -5.366 1.00 73.50 102 LYS A CA 1
ATOM 772 C C . LYS A 1 102 ? -13.228 -7.543 -4.265 1.00 73.50 102 LYS A C 1
ATOM 774 O O . LYS A 1 102 ? -12.906 -8.704 -4.497 1.00 73.50 102 LYS A O 1
ATOM 779 N N . SER A 1 103 ? -13.015 -6.960 -3.090 1.00 83.06 103 SER A N 1
ATOM 780 C CA . SER A 1 103 ? -12.486 -7.658 -1.923 1.00 83.06 103 SER A CA 1
ATOM 781 C C . SER A 1 103 ? -12.674 -6.810 -0.672 1.00 83.06 103 SER A C 1
ATOM 783 O O . SER A 1 103 ? -12.570 -5.587 -0.722 1.00 83.06 103 SER A O 1
ATOM 785 N N . ASN A 1 104 ? -12.879 -7.467 0.467 1.00 87.50 104 ASN A N 1
ATOM 786 C CA . ASN A 1 104 ? -12.873 -6.817 1.775 1.00 87.50 104 ASN A CA 1
ATOM 787 C C . ASN A 1 104 ? -11.469 -6.752 2.400 1.00 87.50 104 ASN A C 1
ATOM 789 O O . ASN A 1 104 ? -11.350 -6.373 3.561 1.00 87.50 104 ASN A O 1
ATOM 793 N N . GLN A 1 105 ? -10.431 -7.162 1.670 1.00 89.75 105 GLN A N 1
ATOM 794 C CA . GLN A 1 105 ? -9.063 -7.276 2.163 1.00 89.75 105 GLN A CA 1
ATOM 795 C C . GLN A 1 105 ? -8.279 -5.979 1.966 1.00 89.75 105 GLN A C 1
ATOM 797 O O . GLN A 1 105 ? -8.158 -5.490 0.843 1.00 89.75 105 GLN A O 1
ATOM 802 N N . VAL A 1 106 ? -7.657 -5.475 3.034 1.00 90.50 106 VAL A N 1
ATOM 803 C CA . VAL A 1 106 ? -6.864 -4.234 3.007 1.00 90.50 106 VAL A CA 1
ATOM 804 C C . VAL A 1 106 ? -5.736 -4.306 1.982 1.00 90.50 106 VAL A C 1
ATOM 806 O O . VAL A 1 106 ? -5.545 -3.364 1.218 1.00 90.50 106 VAL A O 1
ATOM 809 N N . ALA A 1 107 ? -5.030 -5.437 1.901 1.00 89.50 107 ALA A N 1
ATOM 810 C CA . ALA A 1 107 ? -3.939 -5.625 0.944 1.00 89.50 107 ALA A CA 1
ATOM 811 C C . ALA A 1 107 ? -4.390 -5.454 -0.519 1.00 89.50 107 ALA A C 1
ATOM 813 O O . ALA A 1 107 ? -3.655 -4.894 -1.330 1.00 89.50 107 ALA A O 1
ATOM 814 N N . VAL A 1 108 ? -5.618 -5.872 -0.850 1.00 88.81 108 VAL A N 1
ATOM 815 C CA . VAL A 1 108 ? -6.184 -5.700 -2.196 1.00 88.81 108 VAL A CA 1
ATOM 816 C C . VAL A 1 108 ? -6.479 -4.225 -2.471 1.00 88.81 108 VAL A C 1
ATOM 818 O O . VAL A 1 108 ? -6.191 -3.732 -3.561 1.00 88.81 108 VAL A O 1
ATOM 821 N N . SER A 1 109 ? -6.992 -3.490 -1.483 1.00 90.56 109 SER A N 1
ATOM 822 C CA . SER A 1 109 ? -7.195 -2.043 -1.606 1.00 90.56 109 SER A CA 1
ATOM 823 C C . SER A 1 109 ? -5.875 -1.284 -1.764 1.00 90.56 109 SER A C 1
ATOM 825 O O . SER A 1 109 ? -5.785 -0.412 -2.625 1.00 90.56 109 SER A O 1
ATOM 827 N N . VAL A 1 110 ? -4.837 -1.642 -1.000 1.00 90.12 110 VAL A N 1
ATOM 828 C CA . VAL A 1 110 ? -3.491 -1.056 -1.144 1.00 90.12 110 VAL A CA 1
ATOM 829 C C . VAL A 1 110 ? -2.947 -1.312 -2.550 1.00 90.12 110 VAL A C 1
ATOM 831 O O . VAL A 1 110 ? -2.487 -0.381 -3.207 1.00 90.12 110 VAL A O 1
ATOM 834 N N . TYR A 1 111 ? -3.078 -2.539 -3.060 1.00 89.12 111 TYR A N 1
ATOM 835 C CA . TYR A 1 111 ? -2.681 -2.886 -4.425 1.00 89.12 111 TYR A CA 1
ATOM 836 C C . TYR A 1 111 ? -3.395 -2.030 -5.483 1.00 89.12 111 TYR A C 1
ATOM 838 O O . TYR A 1 111 ? -2.741 -1.436 -6.338 1.00 89.12 111 TYR A O 1
ATOM 846 N N . PHE A 1 112 ? -4.724 -1.890 -5.413 1.00 87.62 112 PHE A N 1
ATOM 847 C CA . PHE A 1 112 ? -5.457 -1.042 -6.364 1.00 87.62 112 PHE A CA 1
ATOM 848 C C . PHE A 1 112 ? -5.111 0.446 -6.224 1.00 87.62 112 PHE A C 1
ATOM 850 O O . PHE A 1 112 ? -5.064 1.156 -7.232 1.00 87.62 112 PHE A O 1
ATOM 857 N N . GLY A 1 113 ? -4.835 0.917 -5.006 1.00 88.50 113 GLY A N 1
ATOM 858 C CA . GLY A 1 113 ? -4.318 2.261 -4.761 1.00 88.50 113 GLY A CA 1
ATOM 859 C C . GLY A 1 113 ? -2.970 2.487 -5.451 1.00 88.50 113 GLY A C 1
ATOM 860 O O . GLY A 1 113 ? -2.816 3.452 -6.199 1.00 88.50 113 GLY A O 1
ATOM 861 N N . LEU A 1 114 ? -2.024 1.560 -5.283 1.00 87.50 114 LEU A N 1
ATOM 862 C CA . LEU A 1 114 ? -0.711 1.610 -5.933 1.00 87.50 114 LEU A CA 1
ATOM 863 C C . LEU A 1 114 ? -0.808 1.515 -7.454 1.00 87.50 114 LEU A C 1
ATOM 865 O O . LEU A 1 114 ? -0.128 2.258 -8.155 1.00 87.50 114 LEU A O 1
ATOM 869 N N . ARG A 1 115 ? -1.697 0.677 -7.988 1.00 86.81 115 ARG A N 1
ATOM 870 C CA . ARG A 1 115 ? -1.900 0.568 -9.436 1.00 86.81 115 ARG A CA 1
ATOM 871 C C . ARG A 1 115 ? -2.403 1.865 -10.066 1.00 86.81 115 ARG A C 1
ATOM 873 O O . ARG A 1 115 ? -2.054 2.171 -11.203 1.00 86.81 115 ARG A O 1
ATOM 880 N N . ARG A 1 116 ? -3.198 2.650 -9.332 1.00 84.38 116 ARG A N 1
ATOM 881 C CA . ARG A 1 116 ? -3.603 3.999 -9.762 1.00 84.38 116 ARG A CA 1
ATOM 882 C C . ARG A 1 116 ? -2.445 4.994 -9.727 1.00 84.38 116 ARG A C 1
ATOM 884 O O . ARG A 1 116 ? -2.423 5.904 -10.549 1.00 84.38 116 ARG A O 1
ATOM 891 N N . LEU A 1 117 ? -1.506 4.824 -8.797 1.00 83.06 117 LEU A N 1
ATOM 892 C CA . LEU A 1 117 ? -0.319 5.672 -8.671 1.00 83.06 117 LEU A CA 1
ATOM 893 C C . LEU A 1 117 ? 0.754 5.354 -9.714 1.00 83.06 117 LEU A C 1
ATOM 895 O O 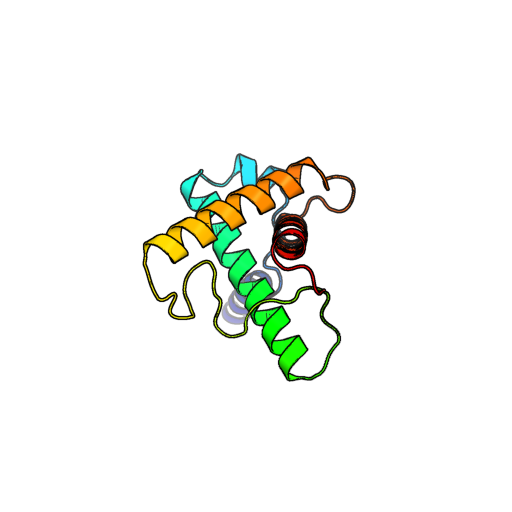. LEU A 1 117 ? 1.382 6.271 -10.237 1.00 83.06 117 LEU A O 1
ATOM 899 N N . PHE A 1 118 ? 0.929 4.076 -10.047 1.00 83.62 118 PHE A N 1
ATOM 900 C CA . PHE A 1 118 ? 1.983 3.586 -10.936 1.00 83.62 118 PHE A CA 1
ATOM 901 C C . PHE A 1 118 ? 1.421 2.806 -12.133 1.00 83.62 118 PHE A C 1
ATOM 903 O O . PHE A 1 118 ? 1.769 1.636 -12.318 1.00 83.62 118 PHE A O 1
ATOM 910 N N . PRO A 1 119 ? 0.546 3.403 -12.963 1.00 83.06 119 PRO A N 1
ATOM 911 C CA . PRO A 1 119 ? 0.056 2.723 -14.151 1.00 83.06 119 PRO A CA 1
ATOM 912 C C . PRO A 1 119 ? 1.209 2.498 -15.134 1.00 83.06 119 PRO A C 1
ATOM 914 O O . PRO A 1 119 ? 1.961 3.424 -15.441 1.00 83.06 119 PRO A O 1
ATOM 917 N N . CYS A 1 120 ? 1.321 1.284 -15.670 1.00 79.69 120 CYS A N 1
ATOM 918 C CA . CYS A 1 120 ? 2.149 1.053 -16.848 1.00 79.69 120 CYS A CA 1
ATOM 919 C C . CYS A 1 120 ? 1.535 1.771 -18.051 1.00 79.69 120 CYS A C 1
ATOM 921 O O . CYS A 1 120 ? 0.373 1.532 -18.386 1.00 79.69 120 CYS A O 1
ATOM 923 N N . ARG A 1 121 ? 2.302 2.681 -18.653 1.00 67.62 121 ARG A N 1
ATOM 924 C CA . ARG A 1 121 ? 1.986 3.329 -19.928 1.00 67.62 121 ARG A CA 1
ATOM 925 C C . ARG A 1 121 ? 2.883 2.773 -21.015 1.00 67.62 121 ARG A C 1
ATOM 927 O O . ARG A 1 121 ? 4.072 2.548 -20.703 1.00 67.62 121 ARG A O 1
#

Sequence (121 aa):
MKKILTSIFLSIFATQAFAMTIDQFEKILTQEEQEFYLVGLADGIVMGNAVNAAFGNPVDMCIPANMTIGGAVVMNSESEKFQAIATTVKFSK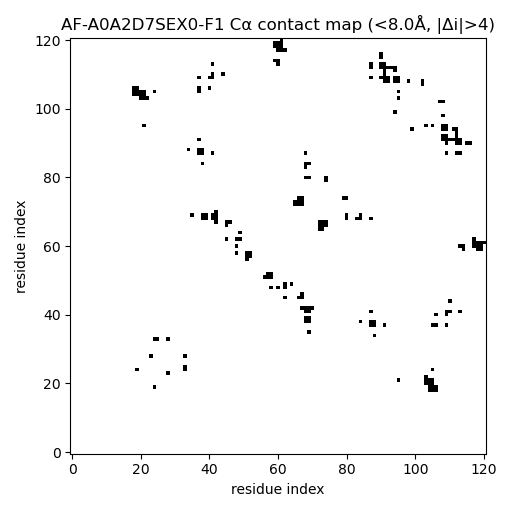EAMRLETNKSNQVAVSVYFGLRRLFPCR

pLDDT: mean 75.39, std 17.43, range [32.72, 92.12]